Protein AF-A0A3C2E7W3-F1 (afdb_monomer)

Structure (mmCIF, N/CA/C/O backbone):
data_AF-A0A3C2E7W3-F1
#
_entry.id   AF-A0A3C2E7W3-F1
#
loop_
_atom_site.group_PDB
_atom_site.id
_atom_site.type_symbol
_atom_site.label_atom_id
_atom_site.label_alt_id
_atom_site.label_comp_id
_atom_site.label_asym_id
_atom_site.label_entity_id
_atom_site.label_seq_id
_atom_site.pdbx_PDB_ins_code
_atom_site.Cartn_x
_atom_site.Cartn_y
_atom_site.Cartn_z
_atom_site.occupancy
_atom_site.B_iso_or_equiv
_atom_site.auth_seq_id
_atom_site.auth_comp_id
_atom_site.auth_asym_id
_atom_site.auth_atom_id
_atom_site.pdbx_PDB_model_num
ATOM 1 N N . MET A 1 1 ? 10.160 57.710 -23.400 1.00 45.62 1 MET A N 1
ATOM 2 C CA . MET A 1 1 ? 10.799 56.416 -23.067 1.00 45.62 1 MET A CA 1
ATOM 3 C C . MET A 1 1 ? 9.743 55.440 -22.533 1.00 45.62 1 MET A C 1
ATOM 5 O O . MET A 1 1 ? 9.802 55.031 -21.387 1.00 45.62 1 MET A O 1
ATOM 9 N N . ILE A 1 2 ? 8.730 55.123 -23.352 1.00 49.91 2 ILE A N 1
ATOM 10 C CA . ILE A 1 2 ? 7.508 54.396 -22.949 1.00 49.91 2 ILE A CA 1
ATOM 11 C C . ILE A 1 2 ? 7.114 53.433 -24.087 1.00 49.91 2 ILE A C 1
ATOM 13 O O . ILE A 1 2 ? 6.120 53.607 -24.770 1.00 49.91 2 ILE A O 1
ATOM 17 N N . ARG A 1 3 ? 7.982 52.470 -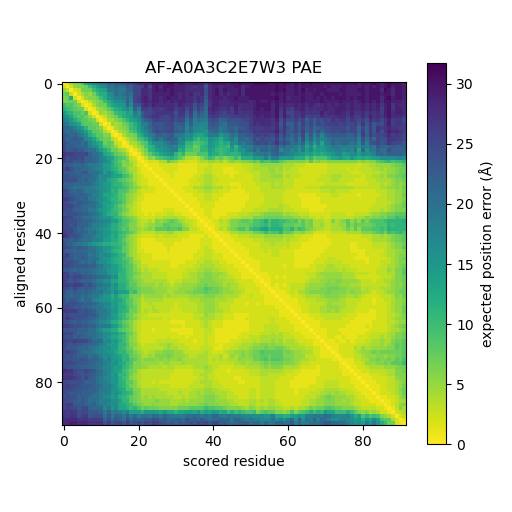24.431 1.00 52.91 3 ARG A N 1
ATOM 18 C CA . ARG A 1 3 ? 7.695 51.480 -25.501 1.00 52.91 3 ARG A CA 1
ATOM 19 C C . ARG A 1 3 ? 8.316 50.095 -25.268 1.00 52.91 3 ARG A C 1
ATOM 21 O O . ARG A 1 3 ? 8.671 49.425 -26.224 1.00 52.91 3 ARG A O 1
ATOM 28 N N . LEU A 1 4 ? 8.455 49.655 -24.017 1.00 52.25 4 LEU A N 1
ATOM 29 C CA . LEU A 1 4 ? 9.031 48.336 -23.691 1.00 52.25 4 LEU A CA 1
ATOM 30 C C . LEU A 1 4 ? 8.230 47.573 -22.619 1.00 52.25 4 LEU A C 1
ATOM 32 O O . LEU A 1 4 ? 8.779 46.731 -21.923 1.00 52.25 4 LEU A O 1
ATOM 36 N N . LEU A 1 5 ? 6.932 47.866 -22.471 1.00 55.78 5 LEU A N 1
ATOM 37 C CA . LEU A 1 5 ? 6.096 47.316 -21.391 1.00 55.78 5 LEU A CA 1
ATOM 38 C C . LEU A 1 5 ? 4.904 46.467 -21.863 1.00 55.78 5 LEU A C 1
ATOM 40 O O . LEU A 1 5 ? 3.890 46.395 -21.180 1.00 55.78 5 LEU A O 1
ATOM 44 N N . ALA A 1 6 ? 4.988 45.826 -23.026 1.00 54.47 6 ALA A N 1
ATOM 45 C CA . ALA A 1 6 ? 3.886 44.995 -23.508 1.00 54.47 6 ALA A CA 1
ATOM 46 C C . ALA A 1 6 ? 4.405 43.834 -24.353 1.00 54.47 6 ALA A C 1
ATOM 48 O O . ALA A 1 6 ? 4.439 43.959 -25.568 1.00 54.47 6 ALA A O 1
ATOM 49 N N . CYS A 1 7 ? 4.867 42.753 -23.712 1.00 50.84 7 CYS A N 1
ATOM 50 C CA . CYS A 1 7 ? 4.902 41.402 -24.307 1.00 50.84 7 CYS A CA 1
ATOM 51 C C . CYS A 1 7 ? 5.423 40.327 -23.327 1.00 50.84 7 CYS A C 1
ATOM 53 O O . CYS A 1 7 ? 6.207 39.468 -23.715 1.00 50.84 7 CYS A O 1
ATOM 55 N N . LEU A 1 8 ? 5.022 40.348 -22.049 1.00 55.16 8 LEU A N 1
ATOM 56 C CA . LEU A 1 8 ? 5.439 39.304 -21.095 1.00 55.16 8 LEU A CA 1
ATOM 57 C C . LEU A 1 8 ? 4.259 38.675 -20.345 1.00 55.16 8 LEU A C 1
ATOM 59 O O . LEU A 1 8 ? 4.319 38.436 -19.146 1.00 55.16 8 LEU A O 1
ATOM 63 N N . THR A 1 9 ? 3.162 38.416 -21.052 1.00 59.31 9 THR A N 1
ATOM 64 C CA . THR A 1 9 ? 1.980 37.748 -20.488 1.00 59.31 9 THR A CA 1
ATOM 65 C C . THR A 1 9 ? 1.385 36.789 -21.506 1.00 59.31 9 THR A C 1
ATOM 67 O O . THR A 1 9 ? 0.400 37.131 -22.148 1.00 59.31 9 THR A O 1
ATOM 70 N N . ALA A 1 10 ? 2.006 35.621 -21.690 1.00 62.16 10 ALA A N 1
ATOM 71 C CA . ALA A 1 10 ? 1.332 34.366 -22.055 1.00 62.16 10 ALA A CA 1
ATOM 72 C C . ALA A 1 10 ? 2.371 33.289 -22.394 1.00 62.16 10 ALA A C 1
ATOM 74 O O . ALA A 1 10 ? 2.943 33.334 -23.476 1.00 62.16 10 ALA A O 1
ATOM 75 N N . ALA A 1 11 ? 2.595 32.339 -21.479 1.00 60.81 11 ALA A N 1
ATOM 76 C CA . ALA A 1 11 ? 2.820 30.914 -21.781 1.00 60.81 11 ALA A CA 1
ATOM 77 C C . ALA A 1 11 ? 3.351 30.159 -20.548 1.00 60.81 11 ALA A C 1
ATOM 79 O O . ALA A 1 11 ? 4.390 29.510 -20.599 1.00 60.81 11 ALA A O 1
ATOM 80 N N . THR A 1 12 ? 2.633 30.185 -19.424 1.00 63.28 12 THR A N 1
ATOM 81 C CA . THR A 1 12 ? 2.752 29.088 -18.452 1.00 63.28 12 THR A CA 1
ATOM 82 C C . THR A 1 12 ? 1.817 27.970 -18.900 1.00 63.28 12 THR A C 1
ATOM 84 O O . THR A 1 12 ? 0.738 27.792 -18.338 1.00 63.28 12 THR A O 1
ATOM 87 N N . LEU A 1 13 ? 2.196 27.245 -19.960 1.00 61.47 13 LEU A N 1
ATOM 88 C CA . LEU A 1 13 ? 1.638 25.914 -20.187 1.00 61.47 13 LEU A CA 1
ATOM 89 C C . LEU A 1 13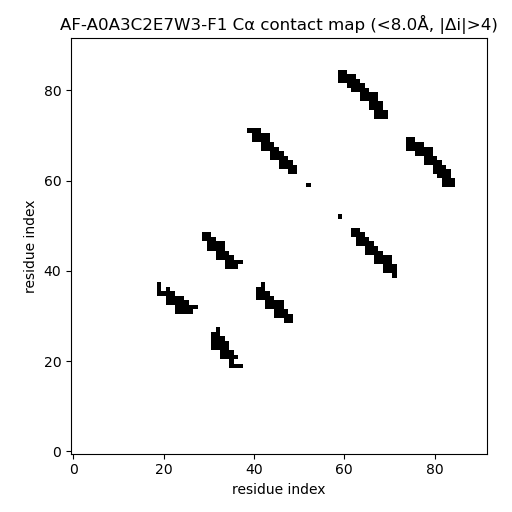 ? 2.160 25.039 -19.047 1.00 61.47 13 LEU A C 1
ATOM 91 O O . LEU A 1 13 ? 3.335 24.677 -19.020 1.00 61.47 13 LEU A O 1
ATOM 95 N N . ALA A 1 14 ? 1.297 24.746 -18.078 1.00 63.22 14 ALA A N 1
ATOM 96 C CA . ALA A 1 14 ? 1.567 23.720 -17.089 1.00 63.22 14 ALA A CA 1
ATOM 97 C C . ALA A 1 14 ? 1.798 22.401 -17.840 1.00 63.22 14 ALA A C 1
ATOM 99 O O . ALA A 1 14 ? 0.873 21.862 -18.449 1.00 63.22 14 ALA A O 1
ATOM 100 N N . LEU A 1 15 ? 3.037 21.902 -17.836 1.00 64.94 15 LEU A N 1
ATOM 101 C CA . LEU A 1 15 ? 3.318 20.534 -18.251 1.00 64.94 15 LEU A CA 1
ATOM 102 C C . LEU A 1 15 ? 2.633 19.608 -17.243 1.00 64.94 15 LEU A C 1
ATOM 104 O O . LEU A 1 15 ? 3.163 19.350 -16.164 1.00 64.94 15 LEU A O 1
ATOM 108 N N . ALA A 1 16 ? 1.433 19.137 -17.574 1.00 63.94 16 ALA A N 1
ATOM 109 C CA . ALA A 1 16 ? 0.833 18.023 -16.864 1.00 63.94 16 ALA A CA 1
ATOM 110 C C . ALA A 1 16 ? 1.686 16.784 -17.166 1.00 63.94 16 ALA A C 1
ATOM 112 O O . ALA A 1 16 ? 1.716 16.305 -18.300 1.00 63.94 16 ALA A O 1
ATOM 113 N N . ALA A 1 17 ? 2.431 16.302 -16.171 1.00 65.38 17 ALA A N 1
ATOM 114 C CA . ALA A 1 17 ? 3.105 15.017 -16.283 1.00 65.38 17 ALA A CA 1
ATOM 115 C C . ALA A 1 17 ? 2.043 13.913 -16.455 1.00 65.38 17 ALA A C 1
ATOM 117 O O . ALA A 1 17 ? 0.994 13.984 -15.804 1.00 65.38 17 ALA A O 1
ATOM 118 N N . PRO A 1 18 ? 2.274 12.905 -17.315 1.00 63.50 18 PRO A N 1
ATOM 119 C CA . PRO A 1 18 ? 1.357 11.782 -17.426 1.00 63.50 18 PRO A CA 1
ATOM 120 C C . PRO A 1 18 ? 1.271 11.080 -16.068 1.00 63.50 18 PRO A C 1
ATOM 122 O O . PRO A 1 18 ? 2.285 10.698 -15.486 1.00 63.50 18 PRO A O 1
ATOM 125 N N . ALA A 1 19 ? 0.055 10.928 -15.549 1.00 63.94 19 ALA A N 1
ATOM 126 C CA . ALA A 1 19 ? -0.175 10.091 -14.385 1.00 63.94 19 ALA A CA 1
ATOM 127 C C . ALA A 1 19 ? -0.013 8.625 -14.815 1.00 63.94 19 ALA A C 1
ATOM 129 O O . ALA A 1 19 ? -0.796 8.139 -15.632 1.00 63.94 19 ALA A O 1
ATOM 130 N N . SER A 1 20 ? 0.992 7.919 -14.288 1.00 70.69 20 SER A N 1
ATOM 131 C CA . SER A 1 20 ? 1.078 6.464 -14.457 1.00 70.69 20 SER A CA 1
ATOM 132 C C . SER A 1 20 ? -0.132 5.821 -13.781 1.00 70.69 20 SER A C 1
ATOM 134 O O . SER A 1 20 ? -0.295 5.906 -12.562 1.00 70.69 20 SER A O 1
ATOM 136 N N . ALA A 1 21 ? -1.002 5.194 -14.571 1.00 79.38 21 ALA A N 1
ATOM 137 C CA . ALA A 1 21 ? -2.134 4.447 -14.047 1.00 79.38 21 ALA A CA 1
ATOM 138 C C . ALA A 1 21 ? -1.648 3.114 -13.457 1.00 79.38 21 ALA A C 1
ATOM 140 O O . ALA A 1 21 ? -0.885 2.381 -14.085 1.00 79.38 21 ALA A O 1
ATOM 141 N N . GLN A 1 22 ? -2.109 2.785 -12.251 1.00 92.06 22 GLN A N 1
ATOM 142 C CA . GLN A 1 22 ? -1.898 1.458 -11.673 1.00 92.06 22 GLN A CA 1
ATOM 143 C C . GLN A 1 22 ? -2.737 0.406 -12.414 1.00 92.06 22 GLN A C 1
ATOM 145 O O . GLN A 1 22 ? -3.877 0.665 -12.802 1.00 92.06 22 GLN A O 1
ATOM 150 N N . THR A 1 23 ? -2.197 -0.800 -12.566 1.00 96.38 23 THR A N 1
ATOM 151 C CA . THR A 1 23 ? -2.883 -1.950 -13.167 1.00 96.38 23 THR A CA 1
ATOM 152 C C . THR A 1 23 ? -3.234 -2.965 -12.086 1.00 96.38 23 THR A C 1
ATOM 154 O O . THR A 1 23 ? -2.348 -3.431 -11.372 1.00 96.38 23 THR A O 1
ATOM 157 N N . SER A 1 24 ? -4.510 -3.340 -11.970 1.00 96.94 24 SER A N 1
ATOM 158 C CA . SER A 1 24 ? -4.935 -4.408 -11.055 1.00 96.94 24 SER A CA 1
ATOM 159 C C . SER A 1 24 ? -4.420 -5.770 -11.526 1.00 96.94 24 SER A C 1
ATOM 161 O O . SER A 1 24 ? -4.459 -6.090 -12.714 1.00 96.94 24 SER A O 1
ATOM 163 N N . ARG A 1 25 ? -3.932 -6.579 -10.586 1.00 97.62 25 ARG A N 1
ATOM 164 C CA . ARG A 1 25 ? -3.445 -7.949 -10.809 1.00 97.62 25 ARG A CA 1
ATOM 165 C C . ARG A 1 25 ? -4.345 -9.008 -10.187 1.00 97.62 25 ARG A C 1
ATOM 167 O O . ARG A 1 25 ? -4.163 -10.186 -10.479 1.00 97.62 25 ARG A O 1
ATOM 174 N N . GLY A 1 26 ? -5.287 -8.600 -9.344 1.00 98.00 26 GLY A N 1
ATOM 175 C CA . GLY A 1 26 ? -6.260 -9.481 -8.712 1.00 98.00 26 GLY A CA 1
ATOM 176 C C . GLY A 1 26 ? -6.455 -9.195 -7.229 1.00 98.00 26 GLY A C 1
ATOM 177 O O . GLY A 1 26 ? -5.757 -8.373 -6.633 1.00 98.00 26 GLY A O 1
ATOM 178 N N . ASN A 1 27 ? -7.414 -9.919 -6.660 1.00 98.00 27 ASN A N 1
ATOM 179 C CA . ASN A 1 27 ? -7.820 -9.829 -5.264 1.00 98.00 27 ASN A CA 1
ATOM 180 C C . ASN A 1 27 ? -7.548 -11.172 -4.577 1.00 98.00 27 ASN A C 1
ATOM 182 O O . ASN A 1 27 ? -7.788 -12.228 -5.163 1.00 98.00 27 ASN A O 1
ATOM 186 N N . TYR A 1 28 ? -7.056 -11.118 -3.345 1.00 97.75 28 TYR A N 1
ATOM 187 C CA . TYR A 1 28 ? -6.610 -12.257 -2.552 1.00 97.75 28 TYR A CA 1
ATOM 188 C C . TYR A 1 28 ? -7.033 -12.028 -1.097 1.00 97.75 28 TYR A C 1
ATOM 190 O O . TYR A 1 28 ? -6.356 -11.320 -0.352 1.00 97.75 28 TYR A O 1
ATOM 198 N N . SER A 1 29 ? -8.165 -12.608 -0.693 1.00 96.88 29 SER A N 1
ATOM 199 C CA . SER A 1 29 ? -8.802 -12.313 0.602 1.00 96.88 29 SER A CA 1
ATOM 200 C C . SER A 1 29 ? -8.989 -10.795 0.781 1.00 96.88 29 SER A C 1
ATOM 202 O O . SER A 1 29 ? -9.546 -10.157 -0.109 1.00 96.88 29 SER A O 1
ATOM 204 N N . ASP A 1 30 ? -8.485 -10.206 1.867 1.00 97.25 30 ASP A N 1
ATOM 205 C CA . ASP A 1 30 ? -8.594 -8.769 2.157 1.00 97.25 30 ASP A CA 1
ATOM 206 C C . ASP A 1 30 ? -7.563 -7.899 1.409 1.00 97.25 30 ASP A C 1
ATOM 208 O O . ASP A 1 30 ? -7.412 -6.710 1.704 1.00 97.25 30 ASP A O 1
ATOM 212 N N . TRP A 1 31 ? -6.814 -8.477 0.462 1.00 98.06 31 TRP A N 1
ATOM 213 C CA . TRP A 1 31 ? -5.743 -7.800 -0.266 1.00 98.06 31 TRP A CA 1
ATOM 214 C C . TRP A 1 31 ? -6.056 -7.633 -1.745 1.00 98.06 31 TRP A C 1
ATOM 216 O O . TRP A 1 31 ? -6.454 -8.573 -2.431 1.00 98.06 31 TRP A O 1
ATOM 226 N N . HIS A 1 32 ? -5.765 -6.450 -2.273 1.00 98.12 32 HIS A N 1
ATOM 227 C CA . HIS A 1 32 ? -5.783 -6.153 -3.699 1.00 98.12 32 HIS A CA 1
ATOM 228 C C . HIS A 1 32 ? -4.353 -5.917 -4.184 1.00 98.12 32 HIS A C 1
ATOM 230 O O . HIS A 1 32 ? -3.605 -5.144 -3.585 1.00 98.12 32 HIS A O 1
ATOM 236 N N . VAL A 1 33 ? -3.959 -6.582 -5.267 1.00 98.00 33 VAL A N 1
ATOM 237 C CA . VAL A 1 33 ? -2.599 -6.500 -5.812 1.00 98.00 33 VAL A CA 1
ATOM 238 C C . VAL A 1 33 ? -2.599 -5.653 -7.073 1.00 98.00 33 VAL A C 1
ATOM 240 O O . VAL A 1 33 ? -3.435 -5.836 -7.960 1.00 98.00 33 VAL A O 1
ATOM 243 N N . PHE A 1 34 ? -1.625 -4.755 -7.173 1.00 97.62 34 PHE A N 1
ATOM 244 C CA . PHE A 1 34 ? -1.454 -3.846 -8.295 1.00 97.62 34 PHE A CA 1
ATOM 245 C C . PHE A 1 34 ? -0.006 -3.832 -8.785 1.00 97.62 34 PHE A C 1
ATOM 247 O O . PHE A 1 34 ? 0.932 -4.147 -8.051 1.00 97.62 34 PHE A O 1
ATOM 254 N N . THR A 1 35 ? 0.171 -3.416 -10.035 1.00 96.75 35 THR A N 1
ATOM 255 C CA . THR A 1 35 ? 1.469 -3.035 -10.593 1.00 96.75 35 THR A CA 1
ATOM 256 C C . THR A 1 35 ? 1.436 -1.604 -11.101 1.00 96.75 35 THR A C 1
ATOM 258 O O . THR A 1 35 ? 0.433 -1.171 -11.666 1.00 96.75 35 THR A O 1
ATOM 261 N N . LEU A 1 36 ? 2.545 -0.892 -10.944 1.00 94.06 36 LEU A N 1
ATOM 262 C CA . LEU A 1 36 ? 2.729 0.481 -11.391 1.00 94.06 36 LEU A CA 1
ATOM 263 C C . LEU A 1 36 ? 4.085 0.613 -12.086 1.00 94.06 36 LEU A C 1
ATOM 265 O O . LEU A 1 36 ? 5.107 0.237 -11.512 1.00 94.06 36 LEU A O 1
ATOM 269 N N . ASP A 1 37 ? 4.099 1.176 -13.291 1.00 91.69 37 ASP A N 1
ATOM 270 C CA . ASP A 1 37 ? 5.341 1.559 -13.961 1.00 91.69 37 ASP A CA 1
ATOM 271 C C . ASP A 1 37 ? 5.891 2.845 -13.327 1.00 91.69 37 ASP A C 1
ATOM 273 O O . ASP A 1 37 ? 5.258 3.907 -13.387 1.00 91.69 37 ASP A O 1
ATOM 277 N N . GLY A 1 38 ? 7.055 2.732 -12.682 1.00 81.94 38 GLY A N 1
ATOM 278 C CA . GLY A 1 38 ? 7.785 3.840 -12.070 1.00 81.94 38 GLY A CA 1
ATOM 279 C C . GLY A 1 38 ? 9.075 4.192 -12.825 1.00 81.94 38 GLY A C 1
ATOM 280 O O . GLY A 1 38 ? 9.518 3.425 -13.681 1.00 81.94 38 GLY A O 1
ATOM 281 N N . PRO A 1 39 ? 9.718 5.329 -12.493 1.00 81.62 39 PRO A N 1
ATOM 282 C CA . PRO A 1 39 ? 10.963 5.771 -13.135 1.00 81.62 39 PRO A CA 1
ATOM 283 C C . PRO A 1 39 ? 12.097 4.740 -13.052 1.00 81.62 39 PRO A C 1
ATOM 285 O O . PRO A 1 39 ? 12.841 4.563 -14.011 1.00 81.62 39 PRO A O 1
ATOM 288 N N . ASP A 1 40 ? 12.181 4.026 -11.928 1.00 84.88 40 ASP A N 1
ATOM 289 C CA . ASP A 1 40 ? 13.215 3.021 -11.663 1.00 84.88 40 ASP A CA 1
ATOM 290 C C . ASP A 1 40 ? 12.761 1.587 -12.011 1.00 84.88 40 ASP A C 1
ATOM 292 O O . ASP A 1 40 ? 13.435 0.609 -11.675 1.00 84.88 40 ASP A O 1
ATOM 296 N N . GLY A 1 41 ? 11.618 1.447 -12.692 1.00 89.69 41 GLY A N 1
ATOM 297 C CA . GLY A 1 41 ? 11.040 0.179 -13.131 1.00 89.69 41 GLY A CA 1
ATOM 298 C C . GLY A 1 41 ? 9.702 -0.163 -12.471 1.00 89.69 41 GLY A C 1
ATOM 299 O O . GLY A 1 41 ? 9.084 0.647 -11.779 1.00 89.69 41 GLY A O 1
ATOM 300 N N . LEU A 1 42 ? 9.240 -1.392 -12.715 1.00 94.44 42 LEU A N 1
ATOM 301 C CA . LEU A 1 42 ? 7.955 -1.891 -12.228 1.00 94.44 42 LEU A CA 1
ATOM 302 C C . LEU A 1 42 ? 7.942 -1.998 -10.696 1.00 94.44 42 LEU A C 1
ATOM 304 O O . LEU A 1 42 ? 8.799 -2.654 -10.095 1.00 94.44 42 LEU A O 1
ATOM 308 N N . VAL A 1 43 ? 6.913 -1.426 -10.080 1.00 95.06 43 VAL A N 1
ATOM 309 C CA . VAL A 1 43 ? 6.592 -1.590 -8.660 1.00 95.06 43 VAL A CA 1
ATOM 310 C C . VAL A 1 43 ? 5.369 -2.491 -8.543 1.00 95.06 43 VAL A C 1
ATOM 312 O O . VAL A 1 43 ? 4.341 -2.234 -9.168 1.00 95.06 43 VAL A O 1
ATOM 315 N N . CYS A 1 44 ? 5.468 -3.549 -7.742 1.00 95.81 44 CYS A N 1
ATOM 316 C CA . CYS A 1 44 ? 4.344 -4.407 -7.372 1.00 95.81 44 CYS A CA 1
ATOM 317 C C . CYS A 1 44 ? 3.981 -4.130 -5.917 1.00 95.81 44 CYS A C 1
ATOM 319 O O . CYS A 1 44 ? 4.870 -4.102 -5.064 1.00 95.81 44 CYS A O 1
ATOM 321 N N . TYR A 1 45 ? 2.701 -3.935 -5.619 1.00 96.94 45 TYR A N 1
ATOM 322 C CA . TYR A 1 45 ? 2.253 -3.760 -4.244 1.00 96.94 45 TYR A CA 1
ATOM 323 C C . TYR A 1 45 ? 0.938 -4.475 -3.979 1.00 96.94 45 TYR A C 1
ATOM 325 O O . TYR A 1 45 ? 0.042 -4.512 -4.824 1.00 96.94 45 TYR A O 1
ATOM 333 N N . ALA A 1 46 ? 0.834 -5.031 -2.777 1.00 98.00 46 ALA A N 1
ATOM 334 C CA . ALA A 1 46 ? -0.419 -5.488 -2.201 1.00 98.00 46 ALA A CA 1
ATOM 335 C C . ALA A 1 46 ? -0.942 -4.389 -1.273 1.00 98.00 46 ALA A C 1
ATOM 337 O O . ALA A 1 46 ? -0.177 -3.838 -0.483 1.00 98.00 46 ALA A O 1
ATOM 338 N N . LEU A 1 47 ? -2.225 -4.063 -1.377 1.00 97.75 47 LEU A N 1
ATOM 339 C CA . LEU A 1 47 ? -2.909 -3.050 -0.582 1.00 97.75 47 LEU A CA 1
ATOM 340 C C . LEU A 1 47 ? -4.097 -3.685 0.136 1.00 97.75 47 LEU A C 1
ATOM 342 O O . LEU A 1 47 ? -4.822 -4.484 -0.452 1.00 97.75 47 LEU A O 1
ATOM 346 N N . THR A 1 48 ? -4.315 -3.288 1.382 1.00 98.38 48 THR A N 1
ATOM 347 C CA . THR A 1 48 ? -5.496 -3.643 2.168 1.00 98.38 48 THR A CA 1
ATOM 348 C C . THR A 1 48 ? -6.066 -2.410 2.872 1.00 98.38 48 THR A C 1
ATOM 350 O O . THR A 1 48 ? -5.375 -1.406 3.084 1.00 98.38 48 THR A O 1
ATOM 353 N N . THR A 1 49 ? -7.345 -2.491 3.221 1.00 97.12 49 THR A N 1
ATOM 354 C CA . THR A 1 49 ? -8.084 -1.508 4.020 1.00 97.12 49 THR A CA 1
ATOM 355 C C . THR A 1 49 ? -8.557 -2.165 5.313 1.00 97.12 49 THR A C 1
ATOM 357 O O . THR A 1 49 ? -8.846 -3.361 5.292 1.00 97.12 49 THR A O 1
ATOM 360 N N . PRO A 1 50 ? -8.701 -1.421 6.423 1.00 95.69 50 PRO A N 1
ATOM 361 C CA . PRO A 1 50 ? -9.246 -1.980 7.655 1.00 95.69 50 PRO A CA 1
ATOM 362 C C . PRO A 1 50 ? -10.617 -2.627 7.431 1.00 95.69 50 PRO A C 1
ATOM 364 O O . PRO A 1 50 ? -11.495 -2.028 6.811 1.00 95.69 50 PRO A O 1
ATOM 367 N N . THR A 1 51 ? -10.810 -3.832 7.966 1.00 95.50 51 THR A N 1
ATOM 368 C CA . THR A 1 51 ? -12.115 -4.515 7.986 1.00 95.50 51 THR A CA 1
ATOM 369 C C . THR A 1 51 ? -13.033 -3.960 9.075 1.00 95.50 51 THR A C 1
ATOM 371 O O . THR A 1 51 ? -14.249 -4.117 9.007 1.00 95.50 51 THR A O 1
ATOM 374 N N . GLU A 1 52 ? -12.454 -3.301 10.079 1.00 95.38 52 GLU A N 1
ATOM 375 C CA . GLU A 1 52 ? -13.151 -2.647 11.178 1.00 95.38 52 GLU A CA 1
ATOM 376 C C . GLU A 1 52 ? -12.423 -1.347 11.554 1.00 95.38 52 GLU A C 1
ATOM 378 O O . GLU A 1 52 ? -11.197 -1.259 11.472 1.00 95.38 52 GLU A O 1
ATOM 383 N N . MET A 1 53 ? -13.185 -0.329 11.965 1.00 94.38 53 MET A N 1
ATOM 384 C CA . MET A 1 53 ? -12.664 0.957 12.428 1.00 94.38 53 MET A CA 1
ATOM 385 C C . MET A 1 53 ? -13.294 1.318 13.774 1.00 94.38 53 MET A C 1
ATOM 387 O O . MET A 1 53 ? -14.490 1.606 13.862 1.00 94.38 53 MET A O 1
ATOM 391 N N . THR A 1 54 ? -12.483 1.302 14.832 1.00 94.69 54 THR A N 1
ATOM 392 C CA . THR A 1 54 ? -12.921 1.595 16.203 1.00 94.69 54 THR A CA 1
ATOM 393 C C . THR A 1 54 ? -12.091 2.705 16.845 1.00 94.69 54 THR A C 1
ATOM 395 O O . THR A 1 54 ? -10.876 2.727 16.655 1.00 94.69 54 THR A O 1
ATOM 398 N N . PRO A 1 55 ? -12.701 3.575 17.669 1.00 94.69 55 PRO A N 1
ATOM 399 C CA . PRO A 1 55 ? -14.130 3.621 17.983 1.00 94.69 55 PRO A CA 1
ATOM 400 C C . PRO A 1 55 ? -14.962 4.156 16.800 1.00 94.69 55 PRO A C 1
ATOM 402 O O . PRO A 1 55 ? -14.452 4.878 15.950 1.00 94.69 55 PRO A O 1
ATOM 405 N N . GLN A 1 56 ? -16.242 3.781 16.720 1.00 95.25 56 GLN A N 1
ATOM 406 C CA . GLN A 1 56 ? -17.098 4.119 15.566 1.00 95.25 56 GLN A CA 1
ATOM 407 C C . GLN A 1 56 ? -17.570 5.583 15.552 1.00 95.25 56 GLN A C 1
ATOM 409 O O . GLN A 1 56 ? -18.104 6.056 14.556 1.00 95.25 56 GLN A O 1
ATOM 414 N N . ASN A 1 57 ? -17.404 6.308 16.660 1.00 96.81 57 ASN A N 1
ATOM 415 C CA . ASN A 1 57 ? -17.882 7.682 16.825 1.00 96.81 57 ASN A CA 1
ATOM 416 C C . ASN A 1 57 ? -16.854 8.751 16.411 1.00 96.81 57 ASN A C 1
ATOM 418 O O . ASN A 1 57 ? -16.998 9.907 16.809 1.00 96.81 57 ASN A O 1
ATOM 422 N N . VAL A 1 58 ? -15.813 8.378 15.663 1.00 94.88 58 VAL A N 1
ATOM 423 C CA . VAL A 1 58 ? -14.789 9.301 15.156 1.00 94.88 58 VAL A CA 1
ATOM 424 C C . VAL A 1 58 ? -14.598 9.118 13.653 1.00 94.88 58 VAL A C 1
ATOM 426 O O . 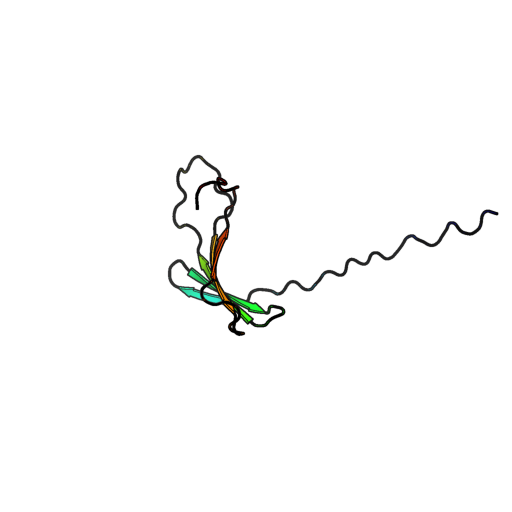VAL A 1 58 ? -14.881 8.053 13.108 1.00 94.88 58 VAL A O 1
ATOM 429 N N . ASP A 1 59 ? -14.103 10.160 12.991 1.00 94.38 59 ASP A N 1
ATOM 430 C CA . ASP A 1 59 ? -13.683 10.088 11.594 1.00 94.38 59 ASP A 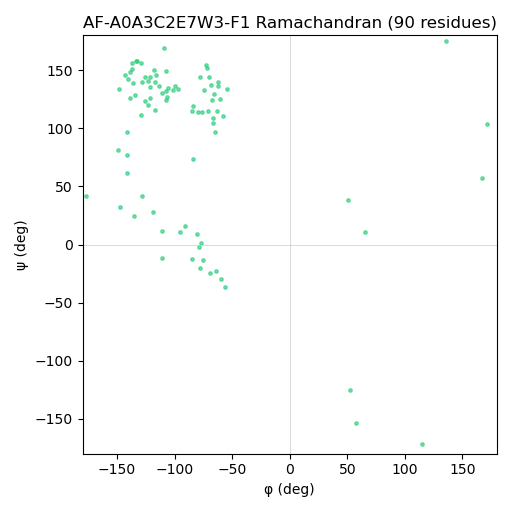CA 1
ATOM 431 C C . ASP A 1 59 ? -12.236 9.577 11.514 1.00 94.38 59 ASP A C 1
ATOM 433 O O . ASP A 1 59 ? -11.308 10.224 12.001 1.00 94.38 59 ASP A O 1
ATOM 437 N N . HIS A 1 60 ? -12.052 8.397 10.919 1.00 94.12 60 HIS A N 1
ATOM 438 C CA . HIS A 1 60 ? -10.740 7.770 10.714 1.00 94.12 60 HIS A CA 1
ATOM 439 C C . HIS A 1 60 ? -10.050 8.259 9.431 1.00 94.12 60 HIS A C 1
ATOM 441 O O . HIS A 1 60 ? -8.861 8.001 9.222 1.00 94.12 60 HIS A O 1
ATOM 447 N N . GLY A 1 61 ? -10.779 8.956 8.556 1.00 94.25 61 GLY A N 1
ATOM 448 C CA . GLY A 1 61 ? -10.336 9.300 7.214 1.00 94.25 61 GLY A CA 1
ATOM 449 C C . GLY A 1 61 ? -9.969 8.069 6.377 1.00 94.25 61 GLY A C 1
ATOM 450 O O . GLY A 1 61 ? -10.480 6.965 6.568 1.00 94.25 61 GLY A O 1
ATOM 451 N N . GLN A 1 62 ? -9.077 8.261 5.406 1.00 94.12 62 GLN A N 1
ATOM 452 C CA . GLN A 1 62 ? -8.597 7.171 4.560 1.00 94.12 62 GLN A CA 1
ATOM 453 C C . GLN A 1 62 ? -7.453 6.420 5.237 1.00 94.12 62 GLN A C 1
ATOM 455 O O . GLN A 1 62 ? -6.396 6.995 5.491 1.00 94.12 62 GLN A O 1
ATOM 460 N N . VAL A 1 63 ? -7.651 5.127 5.482 1.00 95.69 63 VAL A N 1
ATOM 461 C CA . VAL A 1 63 ? -6.654 4.266 6.120 1.00 95.69 63 VAL A CA 1
ATOM 462 C C . VAL A 1 63 ? -6.305 3.111 5.192 1.00 95.69 63 VAL A C 1
ATOM 464 O O . VAL A 1 63 ? -7.187 2.373 4.754 1.00 95.69 63 VAL A O 1
ATOM 467 N N . PHE A 1 64 ? -5.014 2.940 4.916 1.00 96.56 64 PHE A N 1
ATOM 468 C CA . PHE A 1 64 ? -4.503 1.859 4.080 1.00 96.56 64 PHE A CA 1
ATOM 469 C C . PHE A 1 64 ? -3.227 1.283 4.666 1.00 96.56 64 PHE A C 1
ATOM 471 O O . PHE A 1 64 ? -2.391 2.002 5.220 1.00 96.56 64 PHE A O 1
ATOM 478 N N . PHE A 1 65 ? -3.035 -0.007 4.439 1.00 97.00 65 PHE A N 1
ATOM 479 C CA . PHE A 1 65 ? -1.742 -0.639 4.604 1.00 97.00 65 PHE A CA 1
ATOM 480 C C . PHE A 1 65 ? -1.330 -1.263 3.279 1.00 97.00 65 PHE A C 1
ATOM 482 O O . PHE A 1 65 ? -2.143 -1.874 2.585 1.00 97.00 65 PHE A O 1
ATOM 489 N N . MET A 1 66 ? -0.073 -1.076 2.898 1.00 97.12 66 MET A N 1
ATOM 490 C CA . MET A 1 66 ? 0.468 -1.657 1.678 1.00 97.12 66 MET A CA 1
ATOM 491 C C . MET A 1 66 ? 1.853 -2.234 1.912 1.00 97.12 66 MET A C 1
ATOM 493 O O . MET A 1 66 ? 2.607 -1.741 2.750 1.00 97.12 66 MET A O 1
ATOM 497 N N . VAL A 1 67 ? 2.189 -3.254 1.131 1.00 97.62 67 VAL A N 1
ATOM 498 C CA . VAL A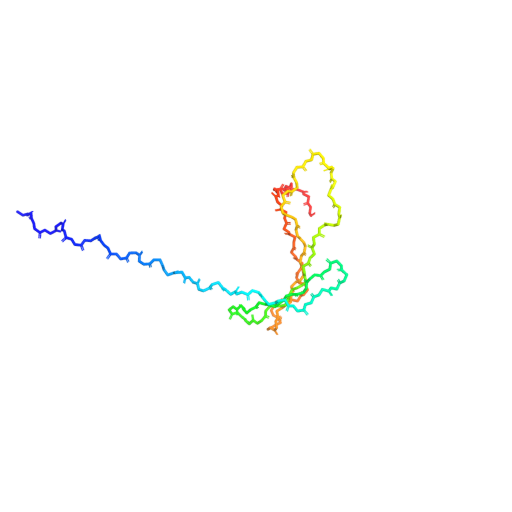 1 67 ? 3.529 -3.836 1.076 1.00 97.62 67 VAL A CA 1
ATOM 499 C C . VAL A 1 67 ? 3.991 -3.823 -0.370 1.00 97.62 67 VAL A C 1
ATOM 501 O O . VAL A 1 67 ? 3.319 -4.377 -1.242 1.00 97.62 67 VAL A O 1
ATOM 504 N N . SER A 1 68 ? 5.136 -3.192 -0.615 1.00 96.00 68 SER A N 1
ATOM 505 C CA . SER A 1 68 ? 5.654 -2.941 -1.961 1.00 96.00 68 SER A CA 1
ATOM 506 C C . SER A 1 68 ? 6.975 -3.663 -2.207 1.00 96.00 68 SER A C 1
ATOM 508 O O . SER A 1 68 ? 7.815 -3.789 -1.316 1.00 96.00 68 SER A O 1
ATOM 510 N N . SER A 1 69 ? 7.183 -4.112 -3.442 1.00 95.81 69 SER A N 1
ATOM 511 C CA . SER A 1 69 ? 8.452 -4.650 -3.936 1.00 95.81 69 SER A CA 1
ATOM 512 C C . SER A 1 69 ? 8.767 -4.091 -5.322 1.00 95.81 69 SER A C 1
ATOM 514 O O . SER A 1 69 ? 7.890 -3.996 -6.183 1.00 95.81 69 SER A O 1
ATOM 516 N N . TRP A 1 70 ? 10.033 -3.746 -5.546 1.00 95.00 70 TRP A N 1
ATOM 517 C CA . TRP A 1 70 ? 10.518 -3.169 -6.793 1.00 95.00 70 TRP A CA 1
ATOM 518 C C . TRP A 1 70 ? 11.210 -4.253 -7.608 1.00 95.00 70 TRP A C 1
ATOM 520 O O . TRP A 1 70 ? 12.055 -4.991 -7.095 1.00 95.00 70 TRP A O 1
ATOM 530 N N . ALA A 1 71 ? 10.880 -4.336 -8.897 1.00 93.56 71 ALA A N 1
ATOM 531 C CA . ALA A 1 71 ? 11.473 -5.324 -9.797 1.00 93.56 71 ALA A CA 1
ATOM 532 C C . ALA A 1 71 ? 13.004 -5.186 -9.892 1.00 93.56 71 ALA A C 1
ATOM 534 O O . ALA A 1 71 ? 13.710 -6.179 -10.055 1.00 93.56 71 ALA A O 1
ATOM 535 N N . ASN A 1 72 ? 13.518 -3.965 -9.727 1.00 92.50 72 ASN A N 1
ATOM 536 C CA . ASN A 1 72 ? 14.944 -3.649 -9.747 1.00 92.50 72 ASN A CA 1
ATOM 537 C C . ASN A 1 72 ? 15.700 -4.022 -8.454 1.00 92.50 72 ASN A C 1
ATOM 539 O O . ASN A 1 72 ? 16.897 -3.764 -8.356 1.00 92.50 72 ASN A O 1
ATOM 543 N N . ASN A 1 73 ? 15.017 -4.612 -7.464 1.00 90.44 73 ASN A N 1
ATOM 544 C CA . ASN A 1 73 ? 15.589 -5.042 -6.190 1.00 90.44 73 ASN A CA 1
ATOM 545 C C . ASN A 1 73 ? 16.116 -3.920 -5.263 1.00 90.44 73 ASN A C 1
ATOM 547 O O . ASN A 1 73 ? 16.767 -4.211 -4.264 1.00 90.44 73 ASN A O 1
ATOM 551 N N . GLN A 1 74 ? 15.840 -2.645 -5.538 1.00 90.88 74 GLN A N 1
ATOM 552 C CA . GLN A 1 74 ? 16.241 -1.555 -4.636 1.00 90.88 74 GLN A CA 1
ATOM 553 C C . GLN A 1 74 ? 15.456 -1.563 -3.320 1.00 90.88 74 GLN A C 1
ATOM 555 O O . GLN A 1 74 ? 15.939 -1.071 -2.304 1.00 90.88 74 GLN A O 1
ATOM 560 N N . ALA A 1 75 ? 14.256 -2.140 -3.337 1.00 89.81 75 ALA A N 1
ATOM 561 C CA . ALA A 1 75 ? 13.405 -2.278 -2.174 1.00 89.81 75 ALA A CA 1
ATOM 562 C C . ALA A 1 75 ? 12.559 -3.556 -2.283 1.00 89.81 75 ALA A C 1
ATOM 564 O O . ALA A 1 75 ? 11.973 -3.861 -3.327 1.00 89.81 75 ALA A O 1
ATOM 565 N N . ARG A 1 76 ? 12.508 -4.318 -1.189 1.00 93.25 76 ARG A N 1
ATOM 566 C CA . ARG A 1 76 ? 11.721 -5.550 -1.055 1.00 93.25 76 ARG A CA 1
ATOM 567 C C . ARG A 1 76 ? 10.870 -5.476 0.195 1.00 93.25 76 ARG A C 1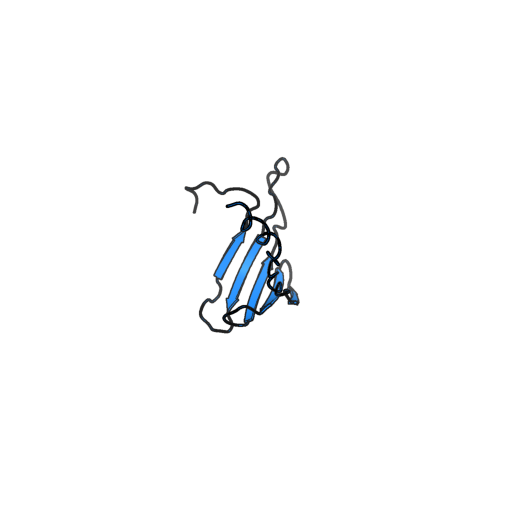
ATOM 569 O O . ARG A 1 76 ? 11.364 -4.999 1.209 1.00 93.25 76 ARG A O 1
ATOM 576 N N . GLU A 1 77 ? 9.634 -5.957 0.110 1.00 93.62 77 GLU A N 1
ATOM 577 C CA . GLU A 1 77 ? 8.735 -6.097 1.264 1.00 93.62 77 GLU A CA 1
ATOM 578 C C . GLU A 1 77 ? 8.625 -4.820 2.111 1.00 93.62 77 GLU A C 1
ATOM 580 O O . GLU A 1 77 ? 8.597 -4.875 3.334 1.00 93.62 77 GLU A O 1
ATOM 585 N N . GLN A 1 78 ? 8.598 -3.649 1.471 1.00 96.06 78 GLN A N 1
ATOM 586 C CA . GLN A 1 78 ? 8.548 -2.378 2.189 1.00 96.06 78 GLN A CA 1
ATOM 587 C C . GLN A 1 78 ? 7.117 -2.101 2.649 1.00 96.06 78 GLN A C 1
ATOM 589 O O . GLN A 1 78 ? 6.251 -1.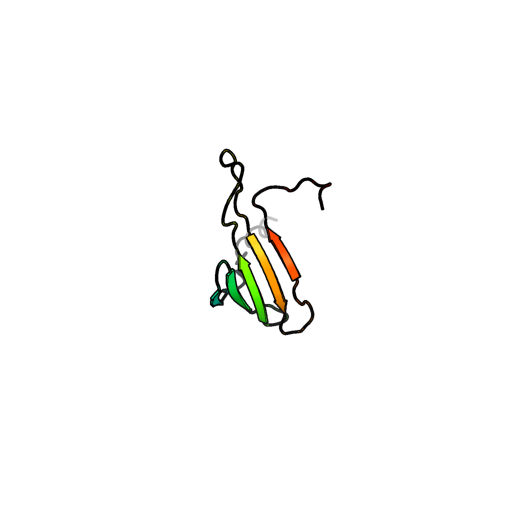888 1.790 1.00 96.06 78 GLN A O 1
ATOM 594 N N . PRO A 1 79 ? 6.846 -2.084 3.965 1.00 96.50 79 PRO A N 1
ATOM 595 C CA . PRO A 1 79 ? 5.536 -1.733 4.468 1.00 96.50 79 PRO A CA 1
ATOM 596 C C . PRO A 1 79 ? 5.349 -0.219 4.423 1.00 96.50 79 PRO A C 1
ATOM 598 O O . PRO A 1 79 ? 6.262 0.561 4.701 1.00 96.50 79 PRO A O 1
ATOM 601 N N . ARG A 1 80 ? 4.129 0.206 4.125 1.00 95.12 80 ARG A N 1
ATOM 602 C CA . ARG A 1 80 ? 3.711 1.592 4.273 1.00 95.12 80 ARG A CA 1
ATOM 603 C C . ARG A 1 80 ? 2.311 1.631 4.850 1.00 95.12 80 ARG A C 1
ATOM 605 O O . ARG A 1 80 ? 1.377 1.051 4.300 1.00 95.12 80 ARG A O 1
ATOM 612 N N . PHE A 1 81 ? 2.187 2.375 5.936 1.00 94.88 81 PHE A N 1
ATOM 613 C CA . PHE A 1 81 ? 0.912 2.730 6.525 1.00 94.88 81 PHE A CA 1
ATOM 614 C C . PHE A 1 81 ? 0.528 4.144 6.095 1.00 94.88 81 PHE A C 1
ATOM 616 O O . PHE A 1 81 ? 1.366 5.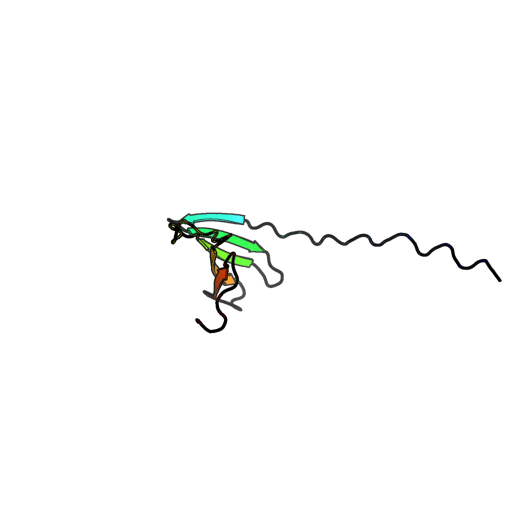047 6.052 1.00 94.88 81 PHE A O 1
ATOM 623 N N . ILE A 1 82 ? -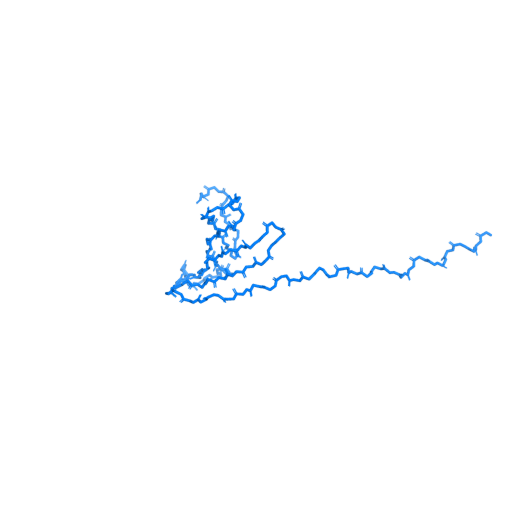0.738 4.323 5.739 1.00 94.25 82 ILE A N 1
ATOM 624 C CA . ILE A 1 82 ? -1.325 5.616 5.408 1.00 94.25 82 ILE A CA 1
ATOM 625 C C . ILE A 1 82 ? -2.510 5.796 6.343 1.00 94.25 82 ILE A C 1
ATOM 627 O O . ILE A 1 82 ? -3.431 4.984 6.323 1.00 94.25 82 ILE A O 1
ATOM 631 N N . SER A 1 83 ? -2.476 6.857 7.144 1.00 94.00 83 SER A N 1
ATOM 632 C CA . SER A 1 83 ? -3.580 7.273 8.002 1.00 94.00 83 SER A CA 1
ATOM 633 C C . SER A 1 83 ? -4.246 8.532 7.454 1.00 94.00 83 SER A C 1
ATOM 635 O O . SER A 1 83 ? -3.593 9.404 6.877 1.00 94.00 83 SER A O 1
ATOM 637 N N . GLY A 1 84 ? -5.551 8.655 7.699 1.00 93.12 84 GLY A N 1
ATOM 638 C CA . GLY A 1 84 ? -6.326 9.859 7.396 1.00 93.12 84 GLY A CA 1
ATOM 639 C C . GLY A 1 84 ? -6.140 10.975 8.427 1.00 93.12 84 GLY A C 1
ATOM 640 O O . GLY A 1 84 ? -6.705 12.053 8.281 1.00 93.12 84 GLY A O 1
ATOM 641 N N . TYR A 1 85 ? -5.351 10.713 9.468 1.00 90.25 85 TYR A N 1
ATOM 642 C CA . TYR A 1 85 ? -5.107 11.590 10.604 1.00 90.25 85 TYR A CA 1
ATOM 643 C C . TYR A 1 85 ? -3.624 11.594 10.974 1.00 90.25 85 TYR A C 1
ATOM 645 O O . TYR A 1 85 ? -2.886 10.640 10.711 1.00 90.25 85 TYR A O 1
ATOM 653 N N . THR A 1 86 ? -3.190 12.672 11.622 1.00 89.88 86 THR A N 1
ATOM 654 C CA . THR A 1 86 ? -1.830 12.792 12.150 1.00 89.88 86 THR A CA 1
ATOM 655 C C . THR A 1 86 ? -1.627 11.811 13.300 1.00 89.88 86 THR A C 1
ATOM 657 O O . THR A 1 86 ? -2.375 11.829 14.280 1.00 89.88 86 THR A O 1
ATOM 660 N N . LEU A 1 87 ? -0.603 10.966 13.189 1.00 87.56 87 LEU A N 1
ATOM 661 C CA . LEU A 1 87 ? -0.197 10.073 14.270 1.00 87.56 87 LEU A CA 1
ATOM 662 C C . LEU A 1 87 ? 0.465 10.863 15.396 1.00 87.56 87 LEU A C 1
ATOM 664 O O . LEU A 1 87 ? 1.057 11.923 15.178 1.00 87.56 87 LEU A O 1
ATOM 668 N N . ARG A 1 88 ? 0.364 10.340 16.619 1.00 87.25 88 ARG A N 1
ATOM 669 C CA . ARG A 1 88 ? 1.089 10.921 17.749 1.00 87.25 88 ARG A CA 1
ATOM 670 C C . ARG A 1 88 ? 2.599 10.814 17.488 1.00 87.25 88 ARG A C 1
ATOM 672 O O . ARG A 1 88 ? 3.032 9.757 17.039 1.00 87.25 88 ARG A O 1
ATOM 679 N N . PRO A 1 89 ? 3.394 11.865 17.755 1.00 82.50 89 PRO A N 1
ATOM 680 C CA . PRO A 1 89 ? 4.815 11.885 17.391 1.00 82.50 89 PRO A CA 1
ATOM 681 C C . PRO A 1 89 ? 5.669 10.825 18.101 1.00 82.50 89 PRO A C 1
ATOM 683 O O . PRO A 1 89 ? 6.761 10.508 17.644 1.00 82.50 89 PRO A O 1
ATOM 686 N N . ASP A 1 90 ? 5.200 10.340 19.246 1.00 81.44 90 ASP A N 1
ATOM 687 C CA . ASP A 1 90 ? 5.939 9.567 20.242 1.00 81.44 90 ASP A CA 1
ATOM 688 C C . ASP A 1 90 ? 5.495 8.101 20.347 1.00 81.44 90 ASP A C 1
ATOM 690 O O . ASP A 1 90 ? 5.907 7.401 21.271 1.00 81.44 90 ASP A O 1
ATOM 694 N N . ASN A 1 91 ? 4.683 7.620 19.405 1.00 56.44 91 ASN A N 1
ATOM 695 C CA . ASN A 1 91 ? 4.254 6.227 19.363 1.00 56.44 91 ASN A CA 1
ATOM 696 C C . ASN A 1 91 ? 4.789 5.577 18.070 1.00 56.44 91 ASN A C 1
ATOM 698 O O . ASN A 1 91 ? 4.422 6.064 16.997 1.00 56.44 91 ASN A O 1
ATOM 702 N N . PRO A 1 92 ? 5.687 4.572 18.160 1.00 53.19 92 PRO A N 1
ATOM 703 C CA . PRO A 1 92 ? 6.319 3.945 16.997 1.00 53.19 92 PRO A CA 1
ATOM 704 C C . PRO A 1 92 ? 5.322 3.236 16.073 1.00 53.19 92 PRO A C 1
ATOM 706 O O . PRO A 1 92 ? 4.268 2.769 16.568 1.00 53.19 92 PRO A O 1
#

Mean predicted aligned error: 10.05 Å

Radius of gyration: 21.81 Å; Cα contacts (8 Å, |Δi|>4): 126; chains: 1; bounding box: 34×69×46 Å

Solvent-accessible surface area (backbone atoms only — not comparable to full-atom values): 6089 Å² total; per-residue (Å²): 144,86,85,84,86,83,86,88,85,87,81,86,73,77,80,76,72,83,78,73,70,70,42,82,75,51,74,56,89,78,30,40,32,34,38,34,74,46,97,84,40,49,34,40,33,40,36,33,57,75,94,72,72,83,71,79,91,59,88,63,66,62,52,40,43,34,40,32,33,35,75,74,65,86,43,66,76,43,75,46,80,43,66,49,58,87,72,66,95,86,63,135

pLDDT: mean 85.4, std 15.81, range [45.62, 98.38]

Foldseek 3Di:
DPDDPPDDDDDPPPPPDDDFDWAWPDDDVQWTWIWTQDPLGIKIKIKGADPDDPPPPDDFAGWMWMFMDGPNRPDHRDIDIDTRDDDDPPDD

Sequence (92 aa):
MIRLLACLTAATLALAAPASAQTSRGNYSDWHVFTLDGPDGLVCYALTTPTEMTPQNVDHGQVFFMVSSWANNQAREQPRFISGYTLRPDNP

Secondary structure (DSSP, 8-state):
---S-S----------------EEEEEETTEEEEEEEETTEEEEEEEE--S--SSTTS---S-EEEEEEETTSS--SEEEEE-SSPPPTT--